Protein AF-A0A354RC44-F1 (afdb_monomer_lite)

pLDDT: mean 91.71, std 8.83, range [55.66, 98.31]

Sequence (102 aa):
MNEDYFKTIFIVKDGVIQFPDSFAILTAFNPMDRELSEKENKLRNREMRSLLAEEELDYSELVGSSPDGSHQEPSFAVSCKLEDAIEWANRFEQRAIFWIEE

Radius of gyration: 12.95 Å; chains: 1; bounding box: 30×28×29 Å

Secondary structure (DSSP, 8-state):
--GGGGG-EEEEPSS-----SEEEEE--SSGGG----HHHHHHHHHHHHHHHHHTT--EEEEEEE-TTSSSEEEEEEE---HHHHHHHHHHTT-S--EEEE-

Foldseek 3Di:
DDPQVVQKDKAADDDDDDADQKWKKDALACAPVNHDPPVVSVVSRVVLVVVCVVVVWDKGWIWTAGPVRPDITIIITTDDDPVVVVVVCVVSNHPDMDMHHD

Structure (mmCIF, N/CA/C/O backbone):
data_AF-A0A354RC44-F1
#
_entry.id   AF-A0A354RC44-F1
#
loop_
_atom_site.group_PDB
_atom_site.id
_atom_site.type_symbol
_atom_site.label_atom_id
_atom_site.label_alt_id
_atom_site.label_comp_id
_atom_site.label_asym_id
_atom_site.label_entity_id
_atom_site.label_seq_id
_atom_site.pdbx_PDB_ins_code
_atom_site.Cartn_x
_atom_site.Cartn_y
_atom_site.Cartn_z
_atom_site.occupancy
_atom_site.B_iso_or_equiv
_atom_site.auth_seq_id
_atom_site.auth_comp_id
_atom_site.auth_asym_id
_atom_site.auth_atom_id
_atom_site.pdbx_PDB_model_num
ATOM 1 N N . MET A 1 1 ? -14.654 -2.537 -14.797 1.00 63.16 1 MET A N 1
ATOM 2 C CA . MET A 1 1 ? -13.907 -2.951 -13.592 1.00 63.16 1 MET A CA 1
ATOM 3 C C . MET A 1 1 ? -12.871 -3.964 -14.052 1.00 63.16 1 MET A C 1
ATOM 5 O O . MET A 1 1 ? -13.241 -4.787 -14.879 1.00 63.16 1 MET A O 1
ATOM 9 N N . ASN A 1 2 ? -11.601 -3.840 -13.652 1.00 76.69 2 ASN A N 1
ATOM 10 C CA . ASN A 1 2 ? -10.573 -4.806 -14.057 1.00 76.69 2 ASN A CA 1
ATOM 11 C C . ASN A 1 2 ? -10.818 -6.127 -13.306 1.00 76.69 2 ASN A C 1
ATOM 13 O O . ASN A 1 2 ? -10.948 -6.111 -12.084 1.00 76.69 2 ASN A O 1
ATOM 17 N N . GLU A 1 3 ? -10.941 -7.240 -14.029 1.00 81.12 3 GLU A N 1
ATOM 18 C CA . GLU A 1 3 ? -11.238 -8.552 -13.438 1.00 81.12 3 GLU A CA 1
ATOM 19 C C . GLU A 1 3 ? -10.074 -9.108 -12.614 1.00 81.12 3 GLU A C 1
ATOM 21 O O . GLU A 1 3 ? -10.288 -9.940 -11.733 1.00 81.12 3 GLU A O 1
ATOM 26 N N . ASP A 1 4 ? -8.851 -8.641 -12.869 1.00 79.00 4 ASP A N 1
ATOM 27 C CA . ASP A 1 4 ? -7.660 -9.148 -12.192 1.00 79.00 4 ASP A CA 1
ATOM 28 C C . ASP A 1 4 ? -7.631 -8.783 -10.705 1.00 79.00 4 ASP A C 1
ATOM 30 O O . ASP A 1 4 ? -7.095 -9.550 -9.908 1.00 79.00 4 ASP A O 1
ATOM 34 N N . TYR A 1 5 ? -8.321 -7.711 -10.298 1.00 78.88 5 TYR A N 1
ATOM 35 C CA . TYR A 1 5 ? -8.464 -7.353 -8.884 1.00 78.88 5 TYR A CA 1
ATOM 36 C C . TYR A 1 5 ? -9.143 -8.455 -8.063 1.00 78.88 5 TYR A C 1
ATOM 38 O O . TYR A 1 5 ? -8.767 -8.692 -6.921 1.00 78.88 5 TYR A O 1
ATOM 46 N N . PHE A 1 6 ? -10.102 -9.183 -8.641 1.00 81.12 6 PHE A N 1
ATOM 47 C CA . PHE A 1 6 ? -10.799 -10.269 -7.941 1.00 81.12 6 PHE A CA 1
ATOM 48 C C . PHE A 1 6 ? -9.972 -11.551 -7.837 1.00 81.12 6 PHE A C 1
ATOM 50 O O . PHE A 1 6 ? -10.359 -12.481 -7.131 1.00 81.12 6 PHE A O 1
ATOM 57 N N . LYS A 1 7 ? -8.853 -11.619 -8.561 1.00 87.50 7 LYS A N 1
ATOM 58 C CA . LYS A 1 7 ? -7.919 -12.745 -8.524 1.00 87.50 7 LYS A CA 1
ATOM 59 C C . LYS A 1 7 ? -6.724 -12.458 -7.621 1.00 87.50 7 LYS A C 1
ATOM 61 O O . LYS A 1 7 ? -5.952 -13.378 -7.374 1.00 87.50 7 LYS A O 1
ATOM 66 N N . THR A 1 8 ? -6.555 -11.223 -7.147 1.00 90.56 8 THR A N 1
ATOM 67 C CA . THR A 1 8 ? -5.454 -10.864 -6.256 1.00 90.56 8 THR A CA 1
ATOM 68 C C . THR A 1 8 ? -5.498 -11.715 -4.991 1.00 90.56 8 THR A C 1
ATOM 70 O O . THR A 1 8 ? -6.511 -11.780 -4.298 1.00 90.56 8 THR A O 1
ATOM 73 N N . ILE A 1 9 ? -4.374 -12.356 -4.687 1.00 93.44 9 ILE A N 1
ATOM 74 C CA . ILE A 1 9 ? -4.121 -13.028 -3.417 1.00 93.44 9 ILE A CA 1
ATOM 75 C C . ILE A 1 9 ? -3.161 -12.184 -2.583 1.00 93.44 9 ILE A C 1
ATOM 77 O O . ILE A 1 9 ? -2.310 -11.472 -3.120 1.00 93.44 9 ILE A O 1
ATOM 81 N N . PHE A 1 10 ? -3.278 -12.286 -1.262 1.00 93.69 10 PHE A N 1
ATOM 82 C CA . PHE A 1 10 ? -2.420 -11.566 -0.328 1.00 93.69 10 PHE A CA 1
ATOM 83 C C . PHE A 1 10 ? -1.522 -12.538 0.419 1.00 93.69 10 PHE A C 1
ATOM 85 O O . PHE A 1 10 ? -1.991 -13.428 1.128 1.00 93.69 10 PHE A O 1
ATOM 92 N N . ILE A 1 11 ? -0.216 -12.367 0.236 1.00 93.00 11 ILE A N 1
ATOM 93 C CA . ILE A 1 11 ? 0.806 -13.199 0.858 1.00 93.00 11 ILE A CA 1
ATOM 94 C C . ILE A 1 11 ? 1.319 -12.473 2.096 1.00 93.00 11 ILE A C 1
ATOM 96 O O . ILE A 1 11 ? 1.918 -11.398 2.016 1.00 93.00 11 ILE A O 1
ATOM 100 N N . VAL A 1 12 ? 1.088 -13.095 3.243 1.00 89.00 12 VAL A N 1
ATOM 101 C CA . VAL A 1 12 ? 1.566 -12.660 4.551 1.00 89.00 12 VAL A CA 1
ATOM 102 C C . VAL A 1 12 ? 2.907 -13.337 4.839 1.00 89.00 12 VAL A C 1
ATOM 104 O O . VAL A 1 12 ? 3.034 -14.548 4.667 1.00 89.00 12 VAL A O 1
ATOM 107 N N . LYS A 1 13 ? 3.918 -12.576 5.273 1.00 75.12 13 LYS A N 1
ATOM 108 C CA . LYS A 1 13 ? 5.176 -13.164 5.764 1.00 75.12 13 LYS A CA 1
ATOM 109 C C . LYS A 1 13 ? 4.968 -13.726 7.172 1.00 75.12 13 LYS A C 1
ATOM 111 O O . LYS A 1 13 ? 4.300 -13.088 7.978 1.00 75.12 13 LYS A O 1
ATOM 116 N N . ASP A 1 14 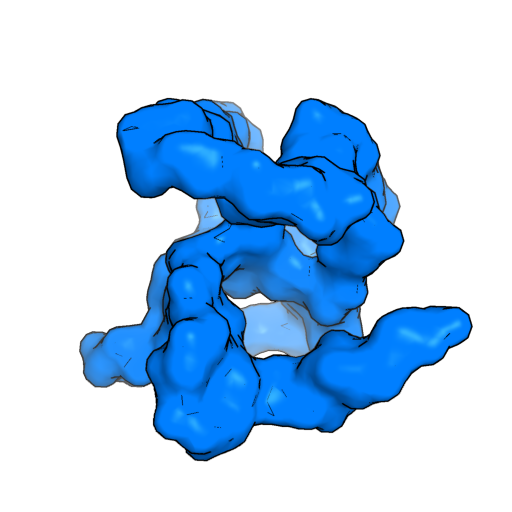? 5.544 -14.901 7.434 1.00 60.84 14 ASP A N 1
ATOM 117 C CA . ASP A 1 14 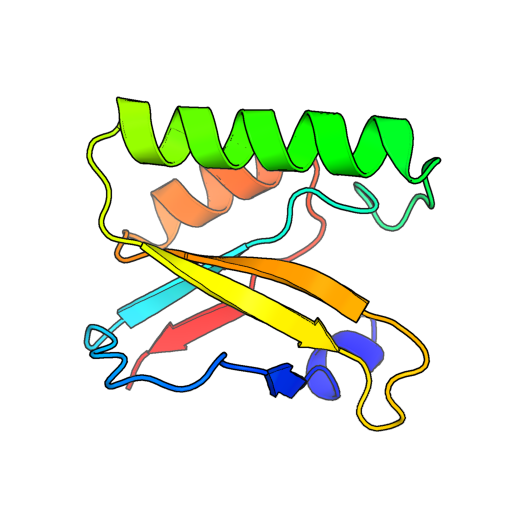? 5.360 -15.700 8.655 1.00 60.84 14 ASP A CA 1
ATOM 118 C C . ASP A 1 14 ? 5.285 -14.868 9.950 1.00 60.84 14 ASP A C 1
ATOM 120 O O . ASP A 1 14 ? 6.215 -14.137 10.298 1.00 60.84 14 ASP A O 1
ATOM 124 N N . GLY A 1 15 ? 4.176 -15.019 10.680 1.00 64.56 15 GLY A N 1
ATOM 125 C CA . GLY A 1 15 ? 3.905 -14.343 11.947 1.00 64.56 15 GLY A CA 1
ATOM 126 C C . GLY A 1 15 ? 2.427 -14.424 12.335 1.00 64.56 15 GLY A C 1
ATOM 127 O O . GLY A 1 15 ? 1.569 -14.729 11.508 1.00 64.56 15 GLY A O 1
ATOM 128 N N . VAL A 1 16 ? 2.117 -14.157 13.606 1.00 55.66 16 VAL A N 1
ATOM 129 C CA . VAL A 1 16 ? 0.729 -13.928 14.032 1.00 55.66 16 VAL A CA 1
ATOM 130 C C . VAL A 1 16 ? 0.347 -12.532 13.558 1.00 55.66 16 VAL A C 1
ATOM 132 O O . VAL A 1 16 ? 0.750 -11.551 14.179 1.00 55.66 16 VAL A O 1
ATOM 135 N N . ILE A 1 17 ? -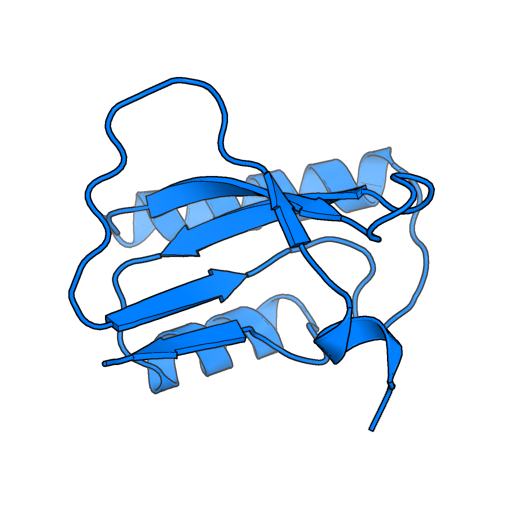0.407 -12.436 12.464 1.00 65.00 17 ILE A N 1
ATOM 136 C CA . ILE A 1 17 ? -1.073 -11.183 12.118 1.00 65.00 17 ILE A CA 1
ATOM 137 C C . ILE A 1 17 ? -2.438 -11.179 12.789 1.00 65.00 17 ILE A C 1
ATOM 139 O O . ILE A 1 17 ? -3.277 -12.037 12.521 1.00 65.00 17 ILE A O 1
ATOM 143 N N . GLN A 1 18 ? -2.633 -10.222 13.689 1.00 71.56 18 GLN A N 1
ATOM 144 C CA . GLN A 1 18 ? -3.957 -9.869 14.173 1.00 71.56 18 GLN A CA 1
ATOM 145 C C . GLN A 1 18 ? -4.467 -8.748 13.283 1.00 71.56 18 GLN A C 1
ATOM 147 O O . GLN A 1 18 ? -3.974 -7.624 13.349 1.00 71.56 18 GLN A O 1
ATOM 152 N N . PHE A 1 19 ? -5.411 -9.084 12.412 1.00 79.62 19 PHE A N 1
ATOM 153 C CA . PHE A 1 19 ? -6.162 -8.076 11.687 1.00 79.62 19 PHE A CA 1
ATOM 154 C C . PHE A 1 19 ? -7.314 -7.588 12.573 1.00 79.62 19 PHE A C 1
ATOM 156 O O . PHE A 1 19 ? -7.912 -8.407 13.277 1.00 79.62 19 PHE A O 1
ATOM 163 N N . PRO A 1 20 ? -7.612 -6.282 12.575 1.00 83.94 20 PRO A N 1
ATOM 164 C CA . PRO A 1 20 ? -8.850 -5.776 13.160 1.00 83.94 20 PRO A CA 1
ATOM 165 C C . PRO A 1 20 ? -10.064 -6.267 12.352 1.00 83.94 20 PRO A C 1
ATOM 167 O O . PRO A 1 20 ? -9.909 -6.725 11.218 1.00 83.94 20 PRO A O 1
ATOM 170 N N . ASP A 1 21 ? -11.266 -6.096 12.906 1.00 87.25 21 ASP A N 1
ATOM 171 C CA . ASP A 1 21 ? -12.537 -6.466 12.254 1.00 87.25 21 ASP A CA 1
ATOM 172 C C . ASP A 1 21 ? -12.713 -5.802 10.876 1.00 87.25 21 ASP A C 1
ATOM 174 O O . ASP A 1 21 ? -13.359 -6.354 9.988 1.00 87.25 21 ASP A O 1
ATOM 178 N N . SER A 1 22 ? -12.112 -4.621 10.686 1.00 93.25 22 SER A N 1
ATOM 179 C CA . SER A 1 22 ? -12.069 -3.938 9.397 1.00 93.25 22 SER A CA 1
ATOM 180 C C . SER A 1 22 ? -10.723 -3.274 9.128 1.00 93.25 22 SER A C 1
ATOM 182 O O . SER A 1 22 ? -10.190 -2.578 9.996 1.00 93.25 22 SER A O 1
ATOM 184 N N . PHE A 1 23 ? -10.196 -3.433 7.915 1.00 95.50 23 PHE A N 1
ATOM 185 C CA . PHE A 1 23 ? -8.943 -2.809 7.484 1.00 95.50 23 PHE A CA 1
ATOM 186 C C . PHE A 1 23 ? -8.899 -2.601 5.969 1.00 95.50 23 PHE A C 1
ATOM 188 O O . PHE A 1 23 ? -9.597 -3.265 5.200 1.00 95.50 23 PHE A O 1
ATOM 195 N N . ALA A 1 24 ? -8.016 -1.702 5.533 1.00 97.12 24 ALA A N 1
ATOM 196 C CA . ALA A 1 24 ? -7.726 -1.491 4.121 1.00 97.12 24 ALA A CA 1
ATOM 197 C C . ALA A 1 24 ? -6.409 -2.160 3.722 1.00 97.12 24 ALA A C 1
ATOM 199 O O . ALA A 1 24 ? -5.447 -2.129 4.486 1.00 97.12 24 ALA A O 1
ATOM 200 N N . ILE A 1 25 ? -6.331 -2.698 2.505 1.00 96.75 25 ILE A N 1
ATOM 201 C CA . ILE A 1 25 ? -5.068 -3.069 1.866 1.00 96.75 25 ILE A CA 1
ATOM 202 C C . ILE A 1 25 ? -4.745 -2.061 0.764 1.00 96.75 25 ILE A C 1
ATOM 204 O O . ILE A 1 25 ? -5.532 -1.858 -0.166 1.00 96.75 25 ILE A O 1
ATOM 208 N N . LEU A 1 26 ? -3.567 -1.449 0.881 1.00 96.75 26 LEU A N 1
ATOM 209 C CA . LEU A 1 26 ? -3.067 -0.377 0.023 1.00 96.75 26 LEU A CA 1
ATOM 210 C C . LEU A 1 26 ? -1.718 -0.767 -0.582 1.00 96.75 26 LEU A C 1
ATOM 212 O O . LEU A 1 26 ? -0.873 -1.337 0.105 1.00 96.75 26 LEU A O 1
ATOM 216 N N . THR A 1 27 ? -1.475 -0.392 -1.834 1.00 96.94 27 THR A N 1
ATOM 217 C CA . THR A 1 27 ? -0.132 -0.370 -2.429 1.00 96.94 27 THR A CA 1
ATOM 218 C C . THR A 1 27 ? 0.196 1.042 -2.901 1.00 96.94 27 THR A C 1
ATOM 220 O O . THR A 1 27 ? -0.693 1.856 -3.121 1.00 96.94 27 THR A O 1
ATOM 223 N N . ALA A 1 28 ? 1.481 1.357 -3.033 1.00 97.62 28 ALA A N 1
ATOM 224 C CA . ALA A 1 28 ? 1.945 2.601 -3.647 1.00 97.62 28 ALA A CA 1
ATOM 225 C C . ALA A 1 28 ? 2.542 2.378 -5.048 1.00 97.62 28 ALA A C 1
ATOM 227 O O . ALA A 1 28 ? 3.031 3.331 -5.669 1.00 97.62 28 ALA A O 1
ATOM 228 N N . PHE A 1 29 ? 2.567 1.123 -5.508 1.00 97.31 29 PHE A N 1
ATOM 229 C CA . PHE A 1 29 ? 3.130 0.740 -6.795 1.00 97.31 29 PHE A CA 1
ATOM 230 C C . PHE A 1 29 ? 2.175 1.096 -7.937 1.00 97.31 29 PHE A C 1
ATOM 232 O O . PHE A 1 29 ? 0.977 1.287 -7.739 1.00 97.31 29 PHE A O 1
ATOM 239 N N . ASN A 1 30 ? 2.754 1.241 -9.130 1.00 95.75 30 ASN A N 1
ATOM 240 C CA . ASN A 1 30 ? 2.057 1.311 -10.414 1.00 95.75 30 ASN A CA 1
ATOM 241 C C . ASN A 1 30 ? 0.796 2.208 -10.419 1.00 95.75 30 ASN A C 1
ATOM 243 O O . ASN A 1 30 ? -0.299 1.754 -10.763 1.00 95.75 30 ASN A O 1
ATOM 247 N N . PRO A 1 31 ? 0.928 3.497 -10.041 1.00 96.31 31 PRO A N 1
ATOM 248 C CA . PRO A 1 31 ? -0.201 4.408 -9.898 1.00 96.31 31 PRO A CA 1
ATOM 249 C C . PRO A 1 31 ? -1.057 4.474 -11.159 1.00 96.31 31 PRO A C 1
ATOM 251 O O . PRO A 1 31 ? -0.548 4.624 -12.271 1.00 96.31 31 PRO A O 1
ATOM 254 N N . MET A 1 32 ? -2.371 4.392 -10.976 1.00 94.12 32 MET A N 1
ATOM 255 C CA . MET A 1 32 ? -3.383 4.377 -12.031 1.00 94.12 32 MET A CA 1
ATOM 256 C C . MET A 1 32 ? -3.156 3.307 -13.109 1.00 94.12 32 MET A C 1
ATOM 258 O O . MET A 1 32 ? -3.541 3.518 -14.262 1.00 94.12 32 MET A O 1
ATOM 262 N N . ASP A 1 33 ? -2.596 2.158 -12.718 1.00 90.12 33 ASP A N 1
ATOM 263 C CA . ASP A 1 33 ? -2.165 1.045 -13.576 1.00 90.12 33 ASP A CA 1
ATOM 264 C C . ASP A 1 33 ? -0.990 1.405 -14.513 1.00 90.12 33 ASP A C 1
ATOM 266 O O . ASP A 1 33 ? -0.761 0.748 -15.531 1.00 90.12 33 ASP A O 1
ATOM 270 N N . ARG A 1 34 ? -0.235 2.472 -14.209 1.00 93.44 34 ARG A N 1
ATOM 271 C CA . ARG A 1 34 ? 0.964 2.849 -14.967 1.00 93.44 34 ARG A CA 1
ATOM 272 C C . ARG A 1 34 ? 2.189 2.173 -14.373 1.00 93.44 34 ARG A C 1
ATOM 274 O O . ARG A 1 34 ? 2.648 2.571 -13.306 1.00 93.44 34 ARG A O 1
ATOM 281 N N . GLU A 1 35 ? 2.768 1.239 -15.118 1.00 94.62 35 GLU A N 1
ATOM 282 C CA . GLU A 1 35 ? 4.033 0.606 -14.749 1.00 94.62 35 GLU A CA 1
ATOM 283 C C . GLU A 1 35 ? 5.150 1.655 -14.613 1.00 94.62 35 GLU A C 1
ATOM 285 O O . GLU A 1 35 ? 5.415 2.439 -15.531 1.00 94.62 35 GLU A O 1
ATOM 290 N N . LEU A 1 36 ? 5.776 1.695 -13.437 1.00 96.62 36 LEU A N 1
ATOM 291 C CA . LEU A 1 36 ? 6.932 2.545 -13.151 1.00 96.62 36 LEU A CA 1
ATOM 292 C C . LEU A 1 36 ? 8.205 1.713 -13.052 1.00 96.62 36 LEU A C 1
ATOM 294 O O . LEU A 1 36 ? 8.172 0.493 -12.895 1.00 96.62 36 LEU A O 1
ATOM 298 N N . SER A 1 37 ? 9.356 2.387 -13.055 1.00 97.06 37 SER A N 1
ATOM 299 C CA . SER A 1 37 ? 10.595 1.707 -12.698 1.00 97.06 37 SER A CA 1
ATOM 300 C C . SER A 1 37 ? 10.553 1.226 -11.244 1.00 97.06 37 SER A C 1
ATOM 302 O O . SER A 1 37 ? 9.971 1.860 -10.359 1.00 97.06 37 SER A O 1
ATOM 304 N N . GLU A 1 38 ? 11.265 0.137 -10.960 1.00 95.38 38 GLU A N 1
ATOM 305 C CA . GLU A 1 38 ? 11.377 -0.409 -9.604 1.00 95.38 38 GLU A CA 1
ATOM 306 C C . GLU A 1 38 ? 11.862 0.645 -8.589 1.00 95.38 38 GLU A C 1
ATOM 308 O O . GLU A 1 38 ? 11.427 0.668 -7.438 1.00 95.38 38 GLU A O 1
ATOM 313 N N . LYS A 1 39 ? 12.743 1.562 -9.014 1.00 97.75 39 LYS A N 1
ATOM 314 C CA . LYS A 1 39 ? 13.254 2.646 -8.166 1.00 97.75 39 LYS A CA 1
ATOM 315 C C . LYS A 1 39 ? 12.157 3.641 -7.781 1.00 97.75 39 LYS A C 1
ATOM 317 O O . LYS A 1 39 ? 12.111 4.056 -6.623 1.00 97.75 39 LYS A O 1
ATOM 322 N N . GLU A 1 40 ? 11.314 4.036 -8.730 1.00 98.06 40 GLU A N 1
ATOM 323 C CA . GLU A 1 40 ? 10.198 4.958 -8.487 1.00 98.06 40 GLU A CA 1
ATOM 324 C C . GLU A 1 40 ? 9.144 4.306 -7.593 1.00 98.06 40 GLU A C 1
ATOM 326 O O . GLU A 1 40 ? 8.754 4.888 -6.584 1.00 98.06 40 GLU A O 1
ATOM 331 N N . ASN A 1 41 ? 8.775 3.060 -7.890 1.00 98.06 41 ASN A N 1
ATOM 332 C CA . ASN A 1 41 ? 7.852 2.279 -7.071 1.00 98.06 41 ASN A CA 1
ATOM 333 C C . ASN A 1 41 ? 8.360 2.116 -5.624 1.00 98.06 41 ASN A C 1
ATOM 335 O O . ASN A 1 41 ? 7.630 2.375 -4.666 1.00 98.06 41 ASN A O 1
ATOM 339 N N . LYS A 1 42 ? 9.647 1.795 -5.430 1.00 97.75 42 LYS A N 1
ATOM 340 C CA . LYS A 1 42 ? 10.263 1.733 -4.091 1.00 97.75 42 LYS A CA 1
ATOM 341 C C . LYS A 1 42 ? 10.275 3.080 -3.371 1.00 97.75 42 LYS A C 1
ATOM 343 O O . LYS A 1 42 ? 10.180 3.101 -2.146 1.00 97.75 42 LYS A O 1
ATOM 348 N N . LEU A 1 43 ? 10.435 4.194 -4.089 1.00 98.31 43 LEU A N 1
ATOM 349 C CA . LEU A 1 43 ? 10.363 5.524 -3.484 1.00 98.31 43 LEU A CA 1
ATOM 350 C C . LEU A 1 43 ? 8.953 5.796 -2.954 1.00 98.31 43 LEU A C 1
ATOM 352 O O . LEU A 1 43 ? 8.822 6.071 -1.765 1.00 98.31 43 LEU A O 1
ATOM 356 N N . ARG A 1 44 ? 7.926 5.604 -3.787 1.00 98.19 44 ARG A N 1
ATOM 357 C CA . ARG A 1 44 ? 6.515 5.774 -3.401 1.00 98.19 44 ARG A CA 1
ATOM 358 C C . ARG A 1 44 ? 6.126 4.874 -2.229 1.00 98.19 44 ARG A C 1
ATOM 360 O O . ARG A 1 44 ? 5.481 5.319 -1.289 1.00 98.19 44 ARG A O 1
ATOM 367 N N . ASN A 1 45 ? 6.583 3.623 -2.224 1.00 98.00 45 ASN A N 1
ATOM 368 C CA . ASN A 1 45 ? 6.306 2.693 -1.127 1.00 98.00 45 ASN A CA 1
ATOM 369 C C . ASN A 1 45 ? 6.949 3.116 0.199 1.00 98.00 45 ASN A C 1
ATOM 371 O O . ASN A 1 45 ? 6.368 2.907 1.261 1.00 98.00 45 ASN A O 1
ATOM 375 N N . ARG A 1 46 ? 8.134 3.742 0.160 1.00 98.19 46 ARG A N 1
ATOM 376 C CA . ARG A 1 46 ? 8.730 4.347 1.361 1.00 98.19 46 ARG A CA 1
ATOM 377 C C . ARG A 1 46 ? 7.945 5.566 1.828 1.00 98.19 46 ARG A C 1
ATOM 379 O O . ARG A 1 46 ? 7.774 5.711 3.028 1.00 98.19 46 ARG A O 1
ATOM 386 N N . GLU A 1 47 ? 7.466 6.401 0.911 1.00 98.25 47 GLU A N 1
ATOM 387 C CA . GLU A 1 47 ? 6.636 7.564 1.248 1.00 98.25 47 GLU A CA 1
ATOM 388 C C . GLU A 1 47 ? 5.317 7.143 1.907 1.00 98.25 47 GLU A C 1
ATOM 390 O O . GLU A 1 47 ? 4.941 7.726 2.918 1.00 98.25 47 GLU A O 1
ATOM 395 N N . MET A 1 48 ? 4.656 6.094 1.404 1.00 97.94 48 MET A N 1
ATOM 396 C CA . MET A 1 48 ? 3.461 5.529 2.044 1.00 97.94 48 MET A CA 1
ATOM 397 C C . MET A 1 48 ? 3.785 4.986 3.436 1.00 97.94 48 MET A C 1
ATOM 399 O O . MET A 1 48 ? 3.091 5.303 4.392 1.00 97.94 48 MET A O 1
ATOM 403 N N . ARG A 1 49 ? 4.878 4.233 3.589 1.00 97.44 49 ARG A N 1
ATOM 404 C CA . ARG A 1 49 ? 5.309 3.731 4.903 1.00 97.44 49 ARG A CA 1
ATOM 405 C C . ARG A 1 49 ? 5.604 4.858 5.898 1.00 97.44 49 ARG A C 1
ATOM 407 O O . ARG A 1 49 ? 5.257 4.736 7.068 1.00 97.44 49 ARG A O 1
ATOM 414 N N . SER A 1 50 ? 6.255 5.930 5.445 1.00 97.38 50 SER A N 1
ATOM 415 C CA . SER A 1 50 ? 6.521 7.121 6.258 1.00 97.38 50 SER A CA 1
ATOM 416 C C . SER A 1 50 ? 5.230 7.807 6.677 1.00 97.38 50 SER A C 1
ATOM 418 O O . SER A 1 50 ? 5.085 8.090 7.856 1.00 97.38 50 SER A O 1
ATOM 420 N N . LEU A 1 51 ? 4.278 7.983 5.757 1.00 96.44 51 LEU A N 1
ATOM 421 C CA . LEU A 1 51 ? 2.951 8.506 6.075 1.00 96.44 51 LEU A CA 1
ATOM 422 C C . LEU A 1 51 ? 2.270 7.671 7.168 1.00 96.44 51 LEU A C 1
ATOM 424 O O . LEU A 1 51 ? 1.855 8.221 8.177 1.00 96.44 51 LEU A O 1
ATOM 428 N N . LEU A 1 52 ? 2.189 6.348 6.992 1.00 94.94 52 LEU A N 1
ATOM 429 C CA . LEU A 1 52 ? 1.525 5.475 7.965 1.00 94.94 52 LEU A CA 1
ATOM 430 C C . LEU A 1 52 ? 2.184 5.545 9.351 1.00 94.94 52 LEU A C 1
ATOM 432 O O . LEU A 1 52 ? 1.498 5.483 10.365 1.00 94.94 52 LEU A O 1
ATOM 436 N N . ALA A 1 53 ? 3.511 5.692 9.395 1.00 94.75 53 ALA A N 1
ATOM 437 C CA . ALA A 1 53 ? 4.248 5.861 10.643 1.00 94.75 53 ALA A CA 1
ATOM 438 C C . ALA A 1 53 ? 4.058 7.253 11.276 1.00 94.75 53 ALA A C 1
ATOM 440 O O . ALA A 1 53 ? 3.993 7.352 12.496 1.00 94.75 53 ALA A O 1
ATOM 441 N N . GLU A 1 54 ? 3.991 8.316 10.470 1.00 95.19 54 GLU A N 1
ATOM 442 C CA . GLU A 1 54 ? 3.758 9.696 10.925 1.00 95.19 54 GLU A CA 1
ATOM 443 C C . GLU A 1 54 ? 2.344 9.889 11.489 1.00 95.19 54 GLU A C 1
ATOM 445 O O . GLU A 1 54 ? 2.174 10.628 12.454 1.00 95.19 54 GLU A O 1
ATOM 450 N N . GLU A 1 55 ? 1.358 9.186 10.929 1.00 93.25 55 GLU A N 1
ATOM 451 C CA . GLU A 1 55 ? -0.034 9.147 11.403 1.00 93.25 55 GLU A CA 1
ATOM 452 C C . GLU A 1 55 ? -0.243 8.159 12.575 1.00 93.25 55 GLU A C 1
ATOM 454 O O . GLU A 1 55 ? -1.371 7.956 13.017 1.00 93.25 55 GLU A O 1
ATOM 459 N N . GLU A 1 56 ? 0.830 7.527 13.078 1.00 94.12 56 GLU A N 1
ATOM 460 C CA . GLU A 1 56 ? 0.809 6.545 14.179 1.00 94.12 56 GLU A CA 1
ATOM 461 C C . GLU A 1 56 ? -0.177 5.378 13.959 1.00 94.12 56 GLU A C 1
ATOM 463 O O . GLU A 1 56 ? -0.795 4.872 14.896 1.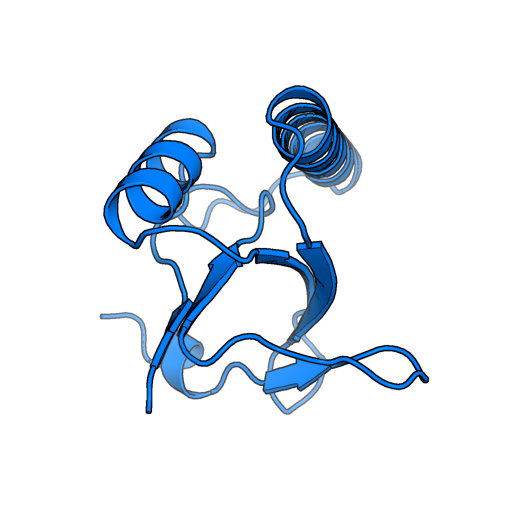00 94.12 56 GLU A O 1
ATOM 468 N N . LEU A 1 57 ? -0.325 4.934 12.707 1.00 92.06 57 LEU A N 1
ATOM 469 C CA . LEU A 1 57 ? -1.264 3.877 12.337 1.00 92.06 57 LEU A CA 1
ATOM 470 C C . LEU A 1 57 ? -0.674 2.485 12.552 1.00 92.06 57 LEU A C 1
ATOM 472 O O . LEU A 1 57 ? 0.480 2.211 12.212 1.00 92.06 57 LEU A O 1
ATOM 476 N N . ASP A 1 58 ? -1.522 1.566 13.004 1.00 92.19 58 ASP A N 1
ATOM 477 C CA . ASP A 1 58 ? -1.200 0.146 13.039 1.00 92.19 58 ASP A CA 1
ATOM 478 C C . ASP A 1 58 ? -1.320 -0.456 11.633 1.00 92.19 58 ASP A C 1
ATOM 480 O O . ASP A 1 58 ? -2.393 -0.453 11.016 1.00 92.19 58 ASP A O 1
ATOM 484 N N . TYR A 1 59 ? -0.214 -1.004 11.125 1.00 92.75 59 TYR A N 1
ATOM 485 C CA . TYR A 1 59 ? -0.187 -1.671 9.827 1.00 92.75 59 TYR A CA 1
ATOM 486 C C . TYR A 1 59 ? 0.711 -2.909 9.798 1.00 92.75 59 TYR A C 1
ATOM 488 O O . TYR A 1 59 ? 1.670 -3.046 10.558 1.00 92.75 59 TYR A O 1
ATOM 496 N N . SER A 1 60 ? 0.415 -3.809 8.860 1.00 92.00 60 SER A N 1
ATOM 497 C CA . SER A 1 60 ? 1.244 -4.968 8.518 1.00 92.00 60 SER A CA 1
ATOM 498 C C . SER A 1 60 ? 1.659 -4.929 7.051 1.00 92.00 60 SER A C 1
ATOM 500 O O . SER 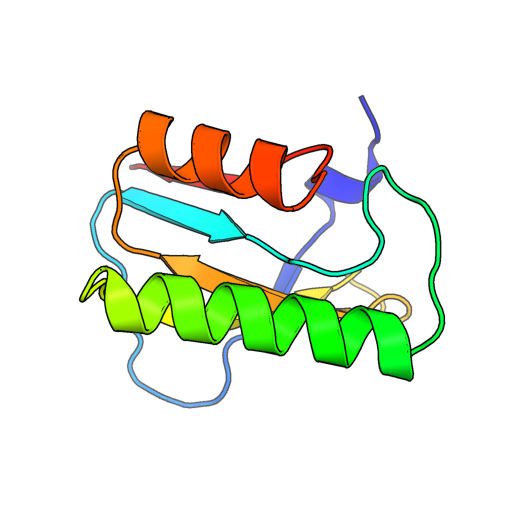A 1 60 ? 0.853 -4.620 6.175 1.00 92.00 60 SER A O 1
ATOM 502 N N . GLU A 1 61 ? 2.916 -5.270 6.770 1.00 93.06 61 GLU A N 1
ATOM 503 C CA . GLU A 1 61 ? 3.427 -5.391 5.401 1.00 93.06 61 GLU A CA 1
ATOM 504 C C . GLU A 1 61 ? 3.055 -6.759 4.808 1.00 93.06 61 GLU A C 1
ATOM 506 O O . GLU A 1 61 ? 3.266 -7.804 5.427 1.00 93.06 61 GLU A O 1
ATOM 511 N N . LEU A 1 62 ? 2.534 -6.755 3.584 1.00 93.94 62 LEU A N 1
ATOM 512 C CA . LEU A 1 62 ? 2.142 -7.951 2.838 1.00 93.94 62 LEU A CA 1
ATOM 513 C C . LEU A 1 62 ? 2.450 -7.780 1.345 1.00 93.94 62 LEU A C 1
ATOM 515 O O . LEU A 1 62 ? 2.901 -6.721 0.907 1.00 93.94 62 LEU A O 1
ATOM 519 N N . VAL A 1 63 ? 2.240 -8.830 0.553 1.00 95.19 63 VAL A N 1
ATOM 520 C CA . VAL A 1 63 ? 2.402 -8.771 -0.908 1.00 95.19 63 VAL A CA 1
ATOM 521 C C . VAL A 1 63 ? 1.071 -9.063 -1.587 1.00 95.19 63 VAL A C 1
ATOM 523 O O . VAL A 1 63 ? 0.511 -10.141 -1.396 1.00 95.19 63 VAL A O 1
ATOM 526 N N . GLY A 1 64 ? 0.581 -8.115 -2.385 1.00 94.81 64 GLY A N 1
ATOM 527 C CA . GLY A 1 64 ? -0.494 -8.360 -3.342 1.00 94.81 64 GLY A CA 1
ATOM 528 C C . GLY A 1 64 ? 0.076 -9.083 -4.554 1.00 94.81 64 GLY A C 1
ATOM 529 O O . GLY A 1 64 ? 1.101 -8.665 -5.092 1.00 94.81 64 GLY A O 1
ATOM 530 N N . SER A 1 65 ? -0.535 -10.191 -4.960 1.00 94.56 65 SER A N 1
ATOM 531 C CA . SER A 1 65 ? -0.009 -11.016 -6.043 1.00 94.56 65 SER A CA 1
ATOM 532 C C . SER A 1 65 ? -1.102 -11.596 -6.927 1.00 94.56 65 SER A C 1
ATOM 534 O O . SER A 1 65 ? -2.205 -11.882 -6.465 1.00 94.56 65 SER A O 1
ATOM 536 N N . SER A 1 66 ? -0.785 -11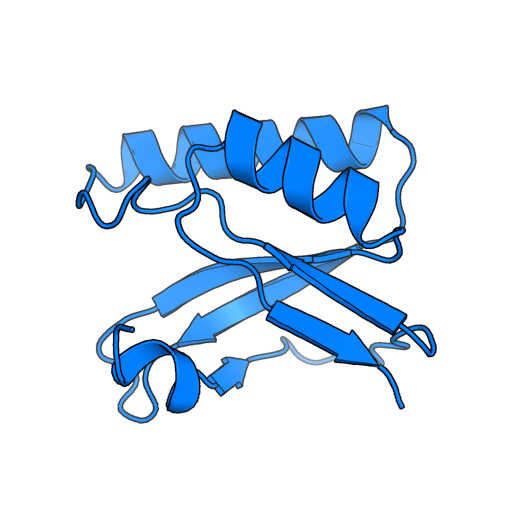.813 -8.203 1.00 92.88 66 SER A N 1
ATOM 537 C CA . SER A 1 66 ? -1.570 -12.710 -9.047 1.00 92.88 66 SER A CA 1
ATOM 538 C C . SER A 1 66 ? -1.459 -14.157 -8.529 1.00 92.88 66 SER A C 1
ATOM 540 O O . SER A 1 66 ? -0.426 -14.529 -7.970 1.00 92.88 66 SER A O 1
ATOM 542 N N . PRO A 1 67 ? -2.466 -15.029 -8.736 1.00 91.06 67 PRO A N 1
ATOM 543 C CA . PRO A 1 67 ? -2.415 -16.410 -8.239 1.00 91.06 67 PRO A CA 1
ATOM 544 C C . PRO A 1 67 ? -1.231 -17.231 -8.764 1.00 91.06 67 PRO A C 1
ATOM 546 O O . PRO A 1 67 ? -0.798 -18.182 -8.121 1.00 91.06 67 PRO A O 1
ATOM 549 N N . ASP A 1 68 ? -0.723 -16.878 -9.945 1.00 92.56 68 ASP A N 1
ATOM 550 C CA . ASP A 1 68 ? 0.438 -17.506 -10.577 1.00 92.56 68 ASP A CA 1
ATOM 551 C C . ASP A 1 68 ? 1.785 -16.872 -10.175 1.00 92.56 68 ASP A C 1
ATOM 553 O O . ASP A 1 68 ? 2.838 -17.342 -10.604 1.00 92.56 68 ASP A O 1
ATOM 557 N N . GLY A 1 69 ? 1.765 -15.809 -9.363 1.00 90.50 69 GLY A N 1
ATOM 558 C CA . GLY A 1 69 ? 2.945 -15.098 -8.874 1.00 90.50 69 GLY A CA 1
ATOM 559 C C . GLY A 1 69 ? 3.658 -14.217 -9.905 1.00 90.50 69 GLY A C 1
ATOM 560 O O . GLY A 1 69 ? 4.707 -13.653 -9.580 1.00 90.50 69 GLY A O 1
ATOM 561 N N . SER A 1 70 ? 3.127 -14.093 -11.128 1.00 89.81 70 SER A N 1
ATOM 562 C CA . SER A 1 70 ? 3.733 -13.301 -12.210 1.00 89.81 70 SER A CA 1
ATOM 563 C C . SER A 1 70 ? 3.681 -11.788 -11.971 1.00 89.81 70 SER A C 1
ATOM 565 O O . SER A 1 70 ? 4.545 -11.061 -12.462 1.00 89.81 70 SER A O 1
ATOM 567 N N . HIS A 1 71 ? 2.713 -11.318 -11.182 1.00 89.62 71 HIS A N 1
ATOM 568 C CA . HIS A 1 71 ? 2.645 -9.954 -10.670 1.00 89.62 71 HIS A CA 1
ATOM 569 C C . HIS A 1 71 ? 2.684 -9.972 -9.145 1.00 89.62 71 HIS A C 1
ATOM 571 O O . HIS A 1 71 ? 1.963 -10.745 -8.509 1.00 89.62 71 HIS A O 1
ATOM 577 N N . GLN A 1 72 ? 3.546 -9.137 -8.566 1.00 93.62 72 GLN A N 1
ATOM 578 C CA . GLN A 1 72 ? 3.739 -9.010 -7.124 1.00 93.62 72 GLN A CA 1
ATOM 579 C C . GLN A 1 72 ? 4.051 -7.563 -6.761 1.00 93.62 72 GLN A C 1
ATOM 581 O O . GLN A 1 72 ? 4.993 -6.973 -7.290 1.00 93.62 72 GLN A O 1
ATOM 586 N N . GLU A 1 73 ? 3.297 -7.020 -5.813 1.00 94.38 73 GLU A N 1
ATOM 587 C CA . GLU A 1 73 ? 3.431 -5.645 -5.350 1.00 94.38 73 GLU A CA 1
ATOM 588 C C . GLU A 1 73 ? 3.466 -5.594 -3.818 1.00 94.38 73 GLU A C 1
ATOM 590 O O . GLU A 1 73 ? 2.584 -6.151 -3.151 1.00 94.38 73 GLU A O 1
ATOM 595 N N . PRO A 1 74 ? 4.466 -4.918 -3.220 1.00 96.31 74 PRO A N 1
ATOM 596 C CA . PRO A 1 74 ? 4.435 -4.593 -1.801 1.00 96.31 74 PRO A CA 1
ATOM 597 C C . PRO A 1 74 ? 3.157 -3.831 -1.453 1.00 96.31 74 PRO A C 1
ATOM 599 O O . PRO A 1 74 ? 2.737 -2.937 -2.188 1.00 96.31 74 PRO A O 1
ATOM 602 N N . SER A 1 75 ? 2.534 -4.204 -0.344 1.00 96.31 75 SER A N 1
ATOM 603 C CA . SER A 1 75 ? 1.276 -3.631 0.124 1.00 96.31 75 SER A CA 1
ATOM 604 C C . SER A 1 75 ? 1.258 -3.541 1.652 1.00 96.31 75 SER A C 1
ATOM 606 O O . SER A 1 75 ? 2.068 -4.166 2.341 1.00 96.31 75 SER A O 1
ATOM 608 N N . PHE A 1 76 ? 0.306 -2.782 2.182 1.00 95.75 76 PHE A N 1
ATOM 609 C CA . PHE A 1 76 ? 0.094 -2.570 3.608 1.00 95.75 76 PHE A CA 1
ATOM 610 C C . PHE A 1 76 ? -1.355 -2.888 3.954 1.00 95.75 76 PHE A C 1
ATOM 612 O O . PHE A 1 76 ? -2.251 -2.324 3.334 1.00 95.75 76 PHE A O 1
ATOM 619 N N . ALA A 1 77 ? -1.583 -3.753 4.941 1.00 94.94 77 ALA A N 1
ATOM 620 C CA . ALA A 1 77 ? -2.868 -3.852 5.625 1.00 94.94 77 ALA A CA 1
ATOM 621 C C . ALA A 1 77 ? -2.886 -2.841 6.771 1.00 94.94 77 ALA A C 1
ATOM 623 O O . ALA A 1 77 ? -2.041 -2.936 7.660 1.00 94.94 77 ALA A O 1
ATOM 624 N N . VAL A 1 78 ? -3.811 -1.887 6.743 1.00 95.00 78 VAL A N 1
ATOM 625 C CA . VAL A 1 78 ? -3.851 -0.734 7.650 1.00 95.00 78 VAL A CA 1
ATOM 626 C C . VAL A 1 78 ? -5.160 -0.725 8.429 1.00 95.00 78 VAL A C 1
ATOM 628 O O . VAL A 1 78 ? -6.241 -0.711 7.834 1.00 95.00 78 VAL A O 1
ATOM 631 N N . SER A 1 79 ? -5.056 -0.687 9.757 1.00 93.62 79 SER A N 1
ATOM 632 C CA . SER A 1 79 ? -6.194 -0.469 10.651 1.00 93.62 79 SER A CA 1
ATOM 633 C C . SER A 1 79 ? -6.609 1.000 10.583 1.00 93.62 79 SER A C 1
ATOM 635 O O . SER A 1 79 ? -5.951 1.874 11.144 1.00 93.62 79 SER A O 1
ATOM 637 N N . CYS A 1 80 ? -7.656 1.297 9.819 1.00 93.81 80 CYS A N 1
ATOM 638 C CA . CYS A 1 80 ? -8.097 2.662 9.534 1.00 93.81 80 CYS A CA 1
ATOM 639 C C . CYS A 1 80 ? -9.580 2.683 9.162 1.00 93.81 80 CYS A C 1
ATOM 641 O O . CYS A 1 80 ? -10.198 1.630 9.006 1.00 93.81 80 CYS A O 1
ATOM 643 N N . LYS A 1 81 ? -10.153 3.879 9.008 1.00 95.00 81 LYS A N 1
ATOM 644 C CA . LYS A 1 81 ? -11.484 4.027 8.415 1.00 95.00 81 LYS A CA 1
ATOM 645 C C . LYS A 1 81 ? -11.391 3.989 6.892 1.00 95.00 81 LYS A C 1
ATOM 647 O O . LYS A 1 81 ? -10.366 4.345 6.308 1.00 95.00 81 LYS A O 1
ATOM 652 N N . LEU A 1 82 ? -12.490 3.608 6.246 1.00 96.44 82 LEU A N 1
ATOM 653 C CA . LEU A 1 82 ? -12.570 3.538 4.789 1.00 96.44 82 LEU A CA 1
ATOM 654 C C . LEU A 1 82 ? -12.278 4.897 4.132 1.00 96.44 82 LEU A C 1
ATOM 656 O O . LEU A 1 82 ? -11.627 4.950 3.090 1.00 96.44 82 LEU A O 1
ATOM 660 N N . GLU A 1 83 ? -12.731 5.996 4.737 1.00 96.88 83 GLU A N 1
ATOM 661 C CA . GLU A 1 83 ? -12.510 7.343 4.209 1.00 96.88 83 GLU A CA 1
ATOM 662 C C . GLU A 1 83 ? -11.020 7.703 4.167 1.00 96.88 83 GLU A C 1
ATOM 664 O O . GLU A 1 83 ? -10.548 8.206 3.145 1.00 96.88 83 GLU A O 1
ATOM 669 N N . ASP A 1 84 ? -10.278 7.375 5.228 1.00 95.94 84 ASP A N 1
ATOM 670 C CA . ASP A 1 84 ? -8.836 7.628 5.322 1.00 95.94 84 ASP A CA 1
ATOM 671 C C . ASP A 1 84 ? -8.081 6.798 4.269 1.00 95.94 84 ASP A C 1
ATOM 673 O O . ASP A 1 84 ? -7.237 7.309 3.529 1.00 95.94 84 ASP A O 1
ATOM 677 N N . ALA A 1 85 ? -8.458 5.523 4.114 1.00 97.06 85 ALA A N 1
ATOM 678 C CA . ALA A 1 85 ? -7.889 4.645 3.097 1.00 97.06 85 ALA A CA 1
ATOM 679 C C . ALA A 1 85 ? -8.112 5.173 1.671 1.00 97.06 85 ALA A C 1
ATOM 681 O O . ALA A 1 85 ? -7.201 5.125 0.841 1.00 97.06 85 ALA A O 1
ATOM 682 N N . ILE A 1 86 ? -9.305 5.705 1.381 1.00 97.69 86 ILE A N 1
ATOM 683 C CA . ILE A 1 86 ? -9.621 6.333 0.092 1.00 97.69 86 ILE A CA 1
ATOM 684 C C . ILE A 1 86 ? -8.806 7.618 -0.099 1.00 97.69 86 ILE A C 1
ATOM 686 O O . ILE A 1 86 ? -8.311 7.869 -1.201 1.00 97.69 86 ILE A O 1
ATOM 690 N N . GLU A 1 87 ? -8.639 8.439 0.938 1.00 97.31 87 GLU A N 1
ATOM 691 C CA . GLU A 1 87 ? -7.811 9.646 0.866 1.00 97.31 87 GLU A CA 1
ATOM 692 C C . GLU A 1 87 ? -6.358 9.303 0.514 1.00 97.31 87 GLU A C 1
ATOM 694 O O . GLU A 1 87 ? -5.794 9.859 -0.437 1.00 97.31 87 GLU A O 1
ATOM 699 N N . TRP A 1 88 ? -5.762 8.335 1.212 1.00 96.88 88 TRP A N 1
ATOM 700 C CA . TRP A 1 88 ? -4.396 7.900 0.934 1.00 96.88 88 TRP A CA 1
ATOM 701 C C . TRP A 1 88 ? -4.270 7.259 -0.444 1.00 96.88 88 TRP A C 1
ATOM 703 O O . TRP A 1 88 ? -3.328 7.568 -1.173 1.00 96.88 88 TRP A O 1
ATOM 713 N N . ALA A 1 89 ? -5.232 6.433 -0.853 1.00 96.75 89 ALA A N 1
ATOM 714 C CA . ALA A 1 89 ? -5.264 5.868 -2.196 1.00 96.75 89 ALA A CA 1
ATOM 715 C C . ALA A 1 89 ? -5.252 6.961 -3.269 1.00 96.75 89 ALA A C 1
ATOM 717 O O . ALA A 1 89 ? -4.440 6.899 -4.187 1.00 96.75 89 ALA A O 1
ATOM 718 N N . ASN A 1 90 ? -6.062 8.011 -3.117 1.00 97.56 90 ASN A N 1
ATOM 719 C CA . ASN A 1 90 ? -6.050 9.148 -4.038 1.00 97.56 90 ASN A CA 1
ATOM 720 C C . ASN A 1 90 ? -4.700 9.882 -4.033 1.00 97.56 90 ASN A C 1
ATOM 722 O O . ASN A 1 90 ? -4.176 10.201 -5.101 1.00 97.56 90 ASN A O 1
ATOM 726 N N . ARG A 1 91 ? -4.096 10.103 -2.857 1.00 96.88 91 ARG A N 1
ATOM 727 C CA . ARG A 1 91 ? -2.764 10.726 -2.728 1.00 96.88 91 ARG A CA 1
ATOM 728 C C . ARG A 1 91 ? -1.668 9.921 -3.432 1.00 96.88 91 ARG A C 1
ATOM 730 O O . ARG A 1 91 ? -0.770 10.510 -4.028 1.00 96.88 91 ARG A O 1
ATOM 737 N N . PHE A 1 92 ? -1.747 8.593 -3.378 1.00 97.44 92 PHE A N 1
ATOM 738 C CA . PHE A 1 92 ? -0.832 7.672 -4.060 1.00 97.44 92 PHE A CA 1
ATOM 739 C C . PHE A 1 92 ? -1.330 7.233 -5.440 1.00 97.44 92 PHE A C 1
ATOM 741 O O . PHE A 1 92 ? -0.748 6.315 -6.030 1.00 97.44 92 PHE A O 1
ATOM 748 N N . GLU A 1 93 ? -2.350 7.911 -5.974 1.00 97.88 93 GLU A N 1
ATOM 749 C CA . GLU A 1 93 ? -2.912 7.699 -7.309 1.00 97.88 93 GLU A CA 1
ATOM 750 C C . GLU A 1 93 ? -3.265 6.225 -7.561 1.00 97.88 93 GLU A C 1
ATOM 752 O O . GLU A 1 93 ? -2.998 5.666 -8.622 1.00 97.88 93 GLU A O 1
ATOM 757 N N . GLN A 1 94 ? -3.816 5.563 -6.552 1.00 96.56 94 GLN A N 1
ATOM 758 C CA . GLN A 1 94 ? -4.259 4.183 -6.638 1.00 96.56 94 GLN A CA 1
ATOM 759 C C . GLN A 1 94 ? -5.655 4.127 -7.233 1.00 96.56 94 GLN A C 1
ATOM 761 O O . GLN A 1 94 ? -6.555 4.871 -6.846 1.00 96.56 94 GLN A O 1
ATOM 766 N N . ARG A 1 95 ? -5.841 3.214 -8.186 1.00 94.44 95 ARG A N 1
ATOM 767 C CA . ARG A 1 95 ? -7.132 3.044 -8.857 1.00 94.44 95 ARG A CA 1
ATOM 768 C C . ARG A 1 95 ? -8.179 2.396 -7.953 1.00 94.44 95 ARG A C 1
ATOM 770 O O . ARG A 1 95 ? -9.372 2.628 -8.136 1.00 94.44 95 ARG A O 1
ATOM 777 N N . ALA A 1 96 ? -7.732 1.552 -7.035 1.00 93.50 96 ALA A N 1
ATOM 778 C CA . ALA A 1 96 ? -8.579 0.808 -6.127 1.00 93.50 96 ALA A CA 1
ATOM 779 C C . ALA A 1 96 ? -7.828 0.515 -4.828 1.00 93.50 96 ALA A C 1
ATOM 781 O O . ALA A 1 96 ? -6.600 0.565 -4.774 1.00 93.50 96 ALA A O 1
ATOM 782 N N . ILE A 1 97 ? -8.604 0.170 -3.810 1.00 96.00 97 ILE A N 1
ATOM 783 C CA . ILE A 1 97 ? -8.140 -0.414 -2.557 1.00 96.00 97 ILE A CA 1
ATOM 784 C C . ILE A 1 97 ? -8.910 -1.709 -2.337 1.00 96.00 97 ILE A C 1
ATOM 786 O O . ILE A 1 97 ? -9.987 -1.893 -2.915 1.00 96.00 97 ILE A O 1
ATOM 790 N N . PHE A 1 98 ? -8.406 -2.569 -1.461 1.00 96.06 98 PHE A N 1
ATOM 791 C CA . PHE A 1 98 ? -9.227 -3.636 -0.899 1.00 96.06 98 PHE A CA 1
ATOM 792 C C . PHE A 1 98 ? -9.679 -3.202 0.486 1.00 96.06 98 PHE A C 1
ATOM 794 O O . PHE A 1 98 ? -8.849 -2.837 1.313 1.00 96.06 98 PHE A O 1
ATOM 801 N N . TRP A 1 99 ? -10.984 -3.226 0.722 1.00 96.75 99 TRP A N 1
ATOM 802 C CA . TRP A 1 99 ? -11.572 -3.025 2.040 1.00 96.75 99 TRP A CA 1
ATOM 803 C C . TRP A 1 99 ? -12.083 -4.368 2.543 1.00 96.75 99 TRP A C 1
ATOM 805 O O . TRP A 1 99 ? -12.793 -5.065 1.815 1.00 96.75 99 TRP A O 1
ATOM 815 N N . ILE A 1 100 ? -11.649 -4.752 3.736 1.00 94.38 100 ILE A N 1
ATOM 816 C CA . ILE A 1 100 ? -11.995 -6.018 4.366 1.00 94.38 100 ILE A CA 1
ATOM 817 C C . ILE A 1 100 ? -12.843 -5.665 5.580 1.00 94.38 100 ILE A C 1
ATOM 819 O O . ILE A 1 100 ? -12.427 -4.844 6.393 1.00 94.38 100 ILE A O 1
ATOM 823 N N . GLU A 1 101 ? -14.016 -6.278 5.671 1.00 92.00 101 GLU A N 1
ATOM 824 C CA . GLU A 1 101 ? -14.971 -6.173 6.773 1.00 92.00 101 GLU A CA 1
ATOM 825 C C . GLU A 1 101 ? -15.678 -7.529 6.938 1.00 92.00 101 GLU A C 1
ATOM 827 O O . GLU A 1 101 ? -15.790 -8.278 5.959 1.00 92.00 101 GLU A O 1
ATOM 832 N N . GLU A 1 102 ? -16.101 -7.863 8.162 1.00 75.31 102 GLU A N 1
ATOM 833 C CA . GLU A 1 102 ? -16.971 -9.022 8.446 1.00 75.31 102 GLU A CA 1
ATOM 834 C C . GLU A 1 102 ? -18.436 -8.800 8.039 1.00 75.31 102 GLU A C 1
ATOM 836 O O . GLU A 1 102 ? -18.976 -7.692 8.274 1.00 75.31 102 GLU A O 1
#